Protein AF-A0A1H6JAT7-F1 (afdb_monomer)

Mean predicted aligned error: 6.15 Å

Radius of gyration: 20.01 Å; Cα contacts (8 Å, |Δi|>4): 152; chains: 1; bounding box: 43×29×74 Å

Sequence (170 aa):
MVRIDGAPSVWHELPEALAVEIGVAVASFGHLEDMLKRAIFALDRRRLPASIHDSDFRSWLRRMDHVAADSLGTLIERLDRTLAREGRADPELIAQLDEVKSWRNLLCHANWQPQGTAWQPVFANTKGEVFDAALDAPDIRAIREMSLDSARRVGRIIEALDDGGNGWME

Foldseek 3Di:
DPDPVDDDDDADDDDPLQVVLLVLLLVLLVLLLVLLLVLLVLLVVVPADPDHDPVVVVVVVVVSVVSVVDDLVRSLVSSQVSCVVVVNHDVPLSVLSVVLVVVSQQSVDFRWDDDPQFIATFDQDPVRDTDDDTDDSVRSNVSSVSSNVSSVVSNVSNVVSVVVVPPPDD

pLDDT: mean 88.87, std 1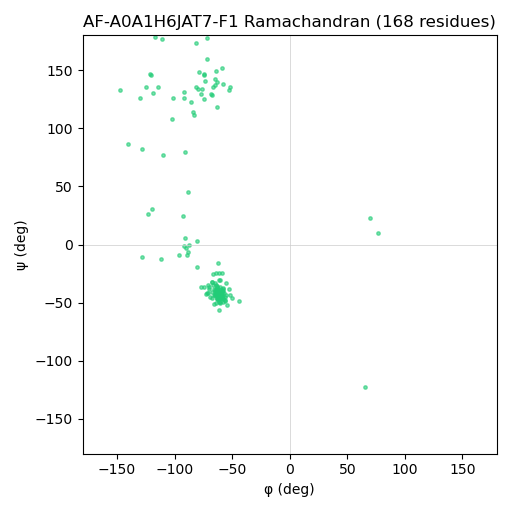2.97, range [34.56, 98.75]

Solvent-accessible surface area (backbone atoms only — not comparable to full-atom values): 9787 Å² total; per-residue (Å²): 118,86,72,86,88,58,80,85,83,79,88,62,86,68,58,66,70,43,48,52,31,49,53,53,29,56,51,32,49,56,51,27,43,52,34,47,43,50,33,47,49,52,60,58,55,73,68,56,57,97,82,63,51,71,71,58,50,54,52,49,51,55,53,49,58,49,50,74,70,49,51,66,66,57,45,52,57,48,43,51,57,52,30,46,75,70,75,55,64,53,69,68,61,52,52,52,49,54,50,44,49,52,50,50,55,42,74,76,63,37,50,60,41,87,49,88,94,30,31,30,45,49,40,62,50,99,84,51,52,65,63,89,61,66,45,45,44,70,56,38,46,51,54,27,50,52,30,47,50,50,27,50,59,40,44,51,57,45,54,56,52,54,71,75,59,74,80,80,75,134

Structure (mmCIF, N/CA/C/O backbone):
data_AF-A0A1H6JAT7-F1
#
_entry.id   AF-A0A1H6JAT7-F1
#
loop_
_atom_site.group_PDB
_atom_site.id
_atom_site.type_symbol
_atom_site.label_atom_id
_atom_site.label_alt_id
_atom_site.label_comp_id
_atom_site.label_asym_id
_atom_site.label_entity_id
_atom_site.label_seq_id
_atom_site.pdbx_PDB_ins_code
_atom_site.Cartn_x
_atom_site.Cartn_y
_atom_site.Cartn_z
_atom_site.occupancy
_atom_site.B_iso_or_equiv
_atom_site.auth_seq_id
_atom_site.auth_comp_id
_atom_site.auth_asym_id
_atom_site.auth_atom_id
_atom_site.pdbx_PDB_model_num
ATOM 1 N N . MET A 1 1 ? 4.223 9.986 21.603 1.00 47.94 1 MET A N 1
ATOM 2 C CA . MET A 1 1 ? 5.104 8.812 21.793 1.00 47.94 1 MET A CA 1
ATOM 3 C C . MET A 1 1 ? 4.254 7.672 22.324 1.00 47.94 1 MET A C 1
ATOM 5 O O . MET A 1 1 ? 3.623 7.859 23.359 1.00 47.94 1 MET A O 1
ATOM 9 N N . VAL A 1 2 ? 4.180 6.543 21.611 1.00 56.84 2 VAL A N 1
ATOM 10 C CA . VAL A 1 2 ? 3.480 5.349 22.116 1.00 56.84 2 VAL A CA 1
ATOM 11 C C . VAL A 1 2 ? 4.202 4.878 23.375 1.00 56.84 2 VAL A C 1
ATOM 13 O O . VAL A 1 2 ? 5.398 4.594 23.346 1.00 56.84 2 VAL A O 1
ATOM 16 N N . ARG A 1 3 ? 3.487 4.882 24.499 1.00 61.53 3 ARG A N 1
ATOM 17 C CA . ARG A 1 3 ? 4.012 4.479 25.802 1.00 61.53 3 ARG A CA 1
ATOM 18 C C . ARG A 1 3 ? 3.931 2.963 25.931 1.00 61.53 3 ARG A C 1
ATOM 20 O O . ARG A 1 3 ? 2.839 2.411 25.988 1.00 61.53 3 ARG A O 1
ATOM 27 N N . ILE A 1 4 ? 5.090 2.309 25.938 1.00 70.94 4 ILE A N 1
ATOM 28 C CA . ILE A 1 4 ? 5.224 0.852 26.123 1.00 70.94 4 ILE A CA 1
ATOM 29 C C . ILE A 1 4 ? 5.377 0.454 27.600 1.00 70.94 4 ILE A C 1
ATOM 31 O O . ILE A 1 4 ? 5.446 -0.727 27.914 1.00 70.94 4 ILE A O 1
ATOM 35 N N . ASP A 1 5 ? 5.436 1.437 28.500 1.00 76.38 5 ASP A N 1
ATOM 36 C CA . ASP A 1 5 ? 5.520 1.291 29.958 1.00 76.38 5 ASP A CA 1
ATOM 37 C C . ASP A 1 5 ? 4.137 1.259 30.643 1.00 76.38 5 ASP A C 1
ATOM 39 O O . ASP A 1 5 ? 4.046 1.252 31.870 1.00 76.38 5 ASP A O 1
ATOM 43 N N . GLY A 1 6 ? 3.054 1.255 29.857 1.00 74.81 6 GLY A N 1
ATOM 44 C CA . GLY A 1 6 ? 1.676 1.174 30.340 1.00 74.81 6 GLY A CA 1
ATOM 45 C C . GLY A 1 6 ? 1.212 -0.249 30.672 1.00 74.81 6 GLY A C 1
ATOM 46 O O . GLY A 1 6 ? 1.890 -1.238 30.397 1.00 74.81 6 GLY A O 1
ATOM 47 N N . ALA A 1 7 ? 0.012 -0.353 31.251 1.00 80.19 7 ALA A N 1
ATOM 48 C CA . ALA A 1 7 ? -0.663 -1.639 31.418 1.00 80.19 7 ALA A CA 1
ATOM 49 C C . ALA A 1 7 ? -0.893 -2.322 30.051 1.00 80.19 7 ALA A C 1
ATOM 51 O O . ALA A 1 7 ? -1.053 -1.619 29.047 1.00 80.19 7 ALA A O 1
ATOM 52 N N . PRO A 1 8 ? -0.947 -3.669 29.996 1.00 83.50 8 PRO A N 1
ATOM 53 C CA . PRO A 1 8 ? -1.265 -4.386 28.766 1.00 83.50 8 PRO A CA 1
ATOM 54 C C . PRO A 1 8 ? -2.556 -3.866 28.127 1.00 83.50 8 PRO A C 1
ATOM 56 O O . PRO A 1 8 ? -3.555 -3.653 28.817 1.00 83.50 8 PRO A O 1
ATOM 59 N N . SER A 1 9 ? -2.539 -3.672 26.808 1.00 83.31 9 SER A N 1
ATOM 60 C CA . SER A 1 9 ? -3.725 -3.247 26.068 1.00 83.31 9 SER A CA 1
ATOM 61 C C . SER A 1 9 ? -4.813 -4.317 26.122 1.00 83.31 9 SER A C 1
ATOM 63 O O . SER A 1 9 ? -4.535 -5.501 25.917 1.00 83.31 9 SER A O 1
ATOM 65 N N . VAL A 1 10 ? -6.056 -3.889 26.328 1.00 87.50 10 VAL A N 1
ATOM 66 C CA . VAL A 1 10 ? -7.232 -4.753 26.197 1.00 87.50 10 VAL A CA 1
ATOM 67 C C . VAL A 1 10 ? -7.577 -4.883 24.715 1.00 87.50 10 VAL A C 1
ATOM 69 O O . VAL A 1 10 ? -7.573 -3.895 23.977 1.00 87.50 10 VAL A O 1
ATOM 72 N N . TRP A 1 11 ? -7.841 -6.114 24.275 1.00 91.00 11 TRP A N 1
ATOM 73 C CA . TRP A 1 11 ? -8.372 -6.363 22.940 1.00 91.00 11 TRP A CA 1
ATOM 74 C C . TRP A 1 11 ? -9.861 -6.023 22.908 1.00 91.00 11 TRP A C 1
ATOM 76 O O . TRP A 1 11 ? -10.616 -6.433 23.793 1.00 91.00 11 TRP A O 1
ATOM 86 N N . HIS A 1 12 ? -10.272 -5.296 21.875 1.00 91.94 12 HIS A N 1
ATOM 87 C CA . HIS A 1 12 ? -11.657 -4.922 21.642 1.00 91.94 12 HIS A CA 1
ATOM 88 C C . HIS A 1 12 ? -12.121 -5.505 20.312 1.00 91.94 12 HIS A C 1
ATOM 90 O O . HIS A 1 12 ? -11.453 -5.348 19.289 1.00 91.94 12 HIS A O 1
ATOM 96 N N . GLU A 1 13 ? -13.276 -6.165 20.331 1.00 93.81 13 GLU A N 1
ATOM 97 C CA . GLU A 1 13 ? -13.919 -6.634 19.111 1.00 93.81 13 GLU A CA 1
ATOM 98 C C . GLU A 1 13 ? -14.394 -5.437 18.283 1.00 93.81 13 GLU A C 1
ATOM 100 O O . GLU A 1 13 ? -15.066 -4.538 18.796 1.00 93.81 13 GLU A O 1
ATOM 105 N N . LEU A 1 14 ? -14.027 -5.421 17.001 1.00 94.56 14 LEU A N 1
ATOM 106 C CA . LEU A 1 14 ? -14.470 -4.390 16.071 1.00 94.56 14 LEU A CA 1
ATOM 107 C C . LEU A 1 14 ? -15.943 -4.606 15.693 1.00 94.56 14 LEU A C 1
ATOM 109 O O . LEU A 1 14 ? -16.361 -5.750 15.514 1.00 94.56 14 LEU A O 1
ATOM 113 N N . PRO A 1 15 ? -16.725 -3.535 15.463 1.00 94.88 15 PRO A N 1
ATOM 114 C CA . PRO A 1 15 ? -18.040 -3.653 14.858 1.00 94.88 15 PRO A CA 1
ATOM 115 C C . PRO A 1 15 ? -17.913 -4.320 13.490 1.00 94.88 15 PRO A C 1
ATOM 117 O O . PRO A 1 15 ? -17.024 -3.966 12.713 1.00 94.88 15 PRO A O 1
ATOM 120 N N . GLU A 1 16 ? -18.829 -5.234 13.174 1.00 95.69 16 GLU A N 1
ATOM 121 C CA . GLU A 1 16 ? -18.785 -6.036 11.945 1.00 95.69 16 GLU A CA 1
ATOM 122 C C . GLU A 1 16 ? -18.587 -5.177 10.688 1.00 95.69 16 GLU A C 1
ATOM 124 O O . GLU A 1 16 ? -17.710 -5.455 9.874 1.00 95.69 16 GLU A O 1
ATOM 129 N N . ALA A 1 17 ? -19.331 -4.073 10.571 1.00 94.38 17 ALA A N 1
ATOM 130 C CA . ALA A 1 17 ? -19.219 -3.158 9.437 1.00 94.38 17 ALA A CA 1
ATOM 131 C C . ALA A 1 17 ? -17.804 -2.571 9.271 1.00 94.38 17 ALA A C 1
ATOM 133 O O . ALA A 1 17 ? -17.310 -2.462 8.150 1.00 94.38 17 ALA A O 1
ATOM 134 N N . LEU A 1 18 ? -17.137 -2.218 10.375 1.00 95.62 18 LEU A N 1
ATOM 135 C CA . LEU A 1 18 ? -15.772 -1.694 10.345 1.00 95.62 18 LEU A CA 1
ATOM 136 C C . LEU A 1 18 ? -14.761 -2.805 10.030 1.00 95.62 18 LEU A C 1
ATOM 138 O O . LEU A 1 18 ? -13.866 -2.605 9.210 1.00 95.62 18 LEU A O 1
ATOM 142 N N . ALA A 1 19 ? -14.927 -3.988 10.628 1.00 96.75 19 ALA A N 1
ATOM 143 C CA . ALA A 1 19 ? -14.066 -5.142 10.372 1.00 96.75 19 ALA A CA 1
ATOM 144 C C . ALA A 1 19 ? -14.097 -5.570 8.894 1.00 96.75 19 ALA A C 1
ATOM 146 O O . ALA A 1 19 ? -13.047 -5.835 8.305 1.00 96.75 19 ALA A O 1
ATOM 147 N N . VAL A 1 20 ? -15.285 -5.584 8.277 1.00 98.00 20 VAL A N 1
ATOM 148 C CA . VAL A 1 20 ? -15.460 -5.880 6.848 1.00 98.00 20 VAL A CA 1
ATOM 149 C C . VAL A 1 20 ? -14.727 -4.856 5.986 1.00 98.00 20 VAL A C 1
ATOM 151 O O . VAL A 1 20 ? -13.959 -5.250 5.109 1.00 98.00 20 VAL A O 1
ATOM 154 N N . GLU A 1 21 ? -14.911 -3.557 6.232 1.00 98.06 21 GLU A N 1
ATOM 155 C CA . GLU A 1 21 ? -14.246 -2.529 5.423 1.00 98.06 21 GLU A CA 1
ATOM 156 C C . GLU A 1 21 ? -12.718 -2.590 5.560 1.00 98.06 21 GLU A C 1
ATOM 158 O O . GLU A 1 21 ? -12.020 -2.506 4.549 1.00 98.06 21 GLU A O 1
ATOM 163 N N . ILE A 1 22 ? -12.184 -2.841 6.764 1.00 98.06 22 ILE A N 1
ATOM 164 C CA . ILE A 1 22 ? -10.739 -3.048 6.966 1.00 98.06 22 ILE A CA 1
ATOM 165 C C . ILE A 1 22 ? -10.254 -4.267 6.178 1.00 98.06 22 ILE A C 1
ATOM 167 O O . ILE A 1 22 ? -9.253 -4.174 5.469 1.00 98.06 22 ILE A O 1
ATOM 171 N N . GLY A 1 23 ? -10.964 -5.396 6.249 1.00 98.25 23 GLY A N 1
ATOM 172 C CA . GLY A 1 23 ? -10.599 -6.607 5.512 1.00 98.25 23 GLY A CA 1
ATOM 173 C C . GLY A 1 23 ? -10.551 -6.386 3.998 1.00 98.25 23 GLY A C 1
ATOM 174 O O . GLY A 1 23 ? -9.595 -6.796 3.336 1.00 98.25 23 GLY A O 1
ATOM 175 N N . VAL A 1 24 ? -11.543 -5.684 3.445 1.00 98.31 24 VAL A N 1
ATOM 176 C CA . VAL A 1 24 ? -11.588 -5.373 2.009 1.00 98.31 24 VAL A CA 1
ATOM 177 C C . VAL A 1 24 ? -10.506 -4.355 1.619 1.00 98.31 24 VAL A C 1
ATOM 179 O O . VAL A 1 24 ? -9.883 -4.515 0.568 1.00 98.31 24 VAL A O 1
ATOM 182 N N . ALA A 1 25 ? -10.225 -3.346 2.451 1.00 98.62 25 ALA A N 1
ATOM 183 C CA . ALA A 1 25 ? -9.122 -2.408 2.222 1.00 98.62 25 ALA A CA 1
ATOM 184 C C . ALA A 1 25 ? -7.753 -3.114 2.234 1.00 98.62 25 ALA A C 1
ATOM 186 O O . ALA A 1 25 ? -6.910 -2.876 1.370 1.00 98.62 25 ALA A O 1
ATOM 187 N N . VAL A 1 26 ? -7.537 -4.055 3.159 1.00 98.38 26 VAL A N 1
ATOM 188 C CA . VAL A 1 26 ? -6.306 -4.860 3.192 1.00 98.38 26 VAL A CA 1
ATOM 189 C C . VAL A 1 26 ? -6.154 -5.690 1.914 1.00 98.38 26 VAL A C 1
ATOM 191 O O . VAL A 1 26 ? -5.066 -5.736 1.335 1.00 98.38 26 VAL A O 1
ATOM 194 N N . ALA A 1 27 ? -7.242 -6.286 1.420 1.00 98.44 27 ALA A N 1
ATOM 195 C CA . ALA A 1 27 ? -7.226 -7.015 0.154 1.00 98.44 27 ALA A CA 1
ATOM 196 C C . ALA A 1 27 ? -6.891 -6.109 -1.050 1.00 98.44 27 ALA A C 1
ATOM 198 O O . ALA A 1 27 ? -6.170 -6.542 -1.955 1.00 98.44 27 ALA A O 1
ATOM 199 N N . SER A 1 28 ? -7.345 -4.847 -1.066 1.00 98.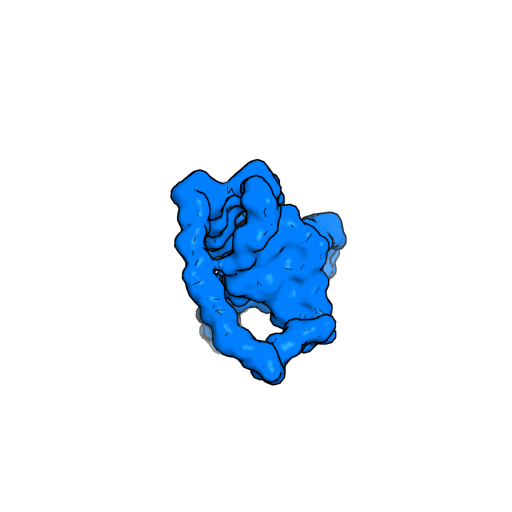56 28 SER A N 1
ATOM 200 C CA . SER A 1 28 ? -7.023 -3.921 -2.163 1.00 98.56 28 SER A CA 1
ATOM 201 C C . SER A 1 28 ? -5.543 -3.538 -2.207 1.00 98.56 28 SER A C 1
ATOM 203 O O . SER A 1 28 ? -4.998 -3.387 -3.301 1.00 98.56 28 SER A O 1
ATOM 205 N N . PHE A 1 29 ? -4.856 -3.460 -1.060 1.00 98.44 29 PHE A N 1
ATOM 206 C CA . PHE A 1 29 ? -3.405 -3.237 -1.044 1.00 98.44 29 PHE A CA 1
ATOM 207 C C . PHE A 1 29 ? -2.641 -4.385 -1.715 1.00 98.44 29 PHE A C 1
ATOM 209 O O . PHE A 1 29 ? -1.711 -4.132 -2.478 1.00 98.44 29 PHE A O 1
ATOM 216 N N . GLY A 1 30 ? -3.064 -5.637 -1.500 1.00 96.88 30 GLY A N 1
ATOM 217 C CA . GLY A 1 30 ? -2.473 -6.798 -2.174 1.00 96.88 30 GLY A CA 1
ATOM 218 C C . GLY A 1 30 ? -2.663 -6.761 -3.695 1.00 96.88 30 GLY A C 1
ATOM 219 O O . GLY A 1 30 ? -1.740 -7.069 -4.448 1.00 96.88 30 GLY A O 1
ATOM 220 N N . HIS A 1 31 ? -3.832 -6.312 -4.165 1.00 98.06 31 HIS A N 1
ATOM 221 C CA . HIS A 1 31 ? -4.066 -6.093 -5.595 1.00 98.06 31 HIS A CA 1
ATOM 222 C C . HIS A 1 31 ? -3.168 -4.985 -6.169 1.00 98.06 31 HIS A C 1
ATOM 224 O O . HIS A 1 31 ? -2.596 -5.151 -7.247 1.00 98.06 31 HIS A O 1
ATOM 230 N N . LEU A 1 32 ? -2.998 -3.875 -5.444 1.00 98.50 32 LEU A N 1
ATOM 231 C CA . LEU A 1 32 ? -2.082 -2.806 -5.841 1.00 98.50 32 LEU A CA 1
ATOM 232 C C . LEU A 1 32 ? -0.631 -3.305 -5.943 1.00 98.50 32 LEU A C 1
ATOM 234 O O . LEU A 1 32 ? 0.049 -2.985 -6.917 1.00 98.50 32 LEU A O 1
ATOM 238 N N . GLU A 1 33 ? -0.157 -4.106 -4.985 1.00 98.12 33 GLU A N 1
ATOM 239 C CA . GLU A 1 33 ? 1.180 -4.710 -5.056 1.00 98.12 33 GLU A CA 1
ATOM 240 C C . GLU A 1 33 ? 1.350 -5.593 -6.303 1.00 98.12 33 GLU A C 1
ATOM 242 O O . GLU A 1 33 ? 2.384 -5.509 -6.969 1.00 98.12 33 GLU A O 1
ATOM 247 N N . ASP A 1 34 ? 0.349 -6.405 -6.661 1.00 96.88 34 ASP A N 1
ATOM 248 C CA . ASP A 1 34 ? 0.372 -7.200 -7.899 1.00 96.88 34 ASP A CA 1
ATOM 249 C C . ASP A 1 34 ? 0.455 -6.306 -9.150 1.00 96.88 34 ASP A C 1
ATOM 251 O O . ASP A 1 34 ? 1.291 -6.546 -10.026 1.00 96.88 34 ASP A O 1
ATOM 255 N N . MET A 1 35 ? -0.329 -5.224 -9.212 1.00 97.94 35 MET A N 1
ATOM 256 C CA . MET A 1 35 ? -0.269 -4.270 -10.329 1.00 97.94 35 MET A CA 1
ATOM 257 C C . MET A 1 35 ? 1.099 -3.591 -10.441 1.00 97.94 35 MET A C 1
ATOM 259 O O . MET A 1 35 ? 1.646 -3.491 -11.540 1.00 97.94 35 MET A O 1
ATOM 263 N N . LEU A 1 36 ? 1.696 -3.181 -9.318 1.00 98.00 36 LEU A N 1
ATOM 264 C CA . LEU A 1 36 ? 3.037 -2.592 -9.296 1.00 98.00 36 LEU A CA 1
ATOM 265 C C . LEU A 1 36 ? 4.093 -3.569 -9.819 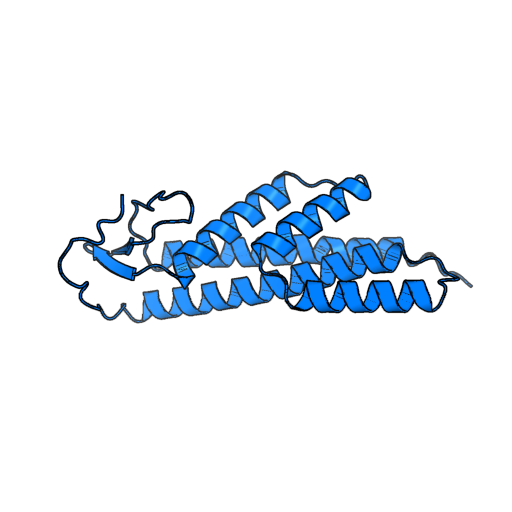1.00 98.00 36 LEU A C 1
ATOM 267 O O . LEU A 1 36 ? 4.904 -3.197 -10.670 1.00 98.00 36 LEU A O 1
ATOM 271 N N . LYS A 1 37 ? 4.060 -4.830 -9.369 1.00 95.88 37 LYS A N 1
ATOM 272 C CA . LYS A 1 37 ? 4.974 -5.885 -9.841 1.00 95.88 37 LYS A CA 1
ATOM 273 C C . LYS A 1 37 ? 4.870 -6.069 -11.353 1.00 95.88 37 LYS A C 1
ATOM 275 O O . LYS A 1 37 ? 5.893 -6.108 -12.037 1.00 95.88 37 LYS A O 1
ATOM 280 N N . ARG A 1 38 ? 3.646 -6.130 -11.886 1.00 94.81 38 ARG A N 1
ATOM 281 C CA . ARG A 1 38 ? 3.391 -6.270 -13.328 1.00 94.81 38 ARG A CA 1
ATOM 282 C C . ARG A 1 38 ? 3.867 -5.063 -14.127 1.00 94.81 38 ARG A C 1
ATOM 284 O O . ARG A 1 38 ? 4.508 -5.251 -15.157 1.00 94.81 38 ARG A O 1
ATOM 291 N N . ALA A 1 39 ? 3.609 -3.847 -13.649 1.00 95.06 39 ALA A N 1
ATOM 292 C CA . ALA A 1 39 ? 4.071 -2.628 -14.308 1.00 95.06 39 ALA A CA 1
ATOM 293 C C . ALA A 1 39 ? 5.601 -2.562 -14.361 1.00 95.06 39 ALA A C 1
ATOM 295 O O . ALA A 1 39 ? 6.173 -2.348 -15.428 1.00 95.06 39 ALA A O 1
ATOM 296 N N . ILE A 1 40 ? 6.272 -2.835 -13.239 1.00 93.94 40 ILE A N 1
ATOM 297 C CA . ILE A 1 40 ? 7.737 -2.900 -13.167 1.00 93.94 40 ILE A CA 1
ATOM 298 C C . ILE A 1 40 ? 8.278 -3.955 -14.133 1.00 93.94 40 ILE A C 1
ATOM 300 O O . ILE A 1 40 ? 9.220 -3.675 -14.872 1.00 93.94 40 ILE A O 1
ATOM 304 N N . PHE A 1 41 ? 7.676 -5.146 -14.157 1.00 91.12 41 PHE A N 1
ATOM 305 C CA . PHE A 1 41 ? 8.062 -6.211 -15.078 1.00 91.12 41 PHE A CA 1
ATOM 306 C C . PHE A 1 41 ? 7.914 -5.784 -16.545 1.00 91.12 41 PHE A C 1
ATOM 308 O O . PHE A 1 41 ? 8.832 -6.006 -17.333 1.00 91.12 41 PHE A O 1
ATOM 315 N N . ALA A 1 42 ? 6.792 -5.162 -16.919 1.00 91.00 42 ALA A N 1
ATOM 316 C CA . ALA A 1 42 ? 6.530 -4.714 -18.287 1.00 91.00 42 ALA A CA 1
ATOM 317 C C . ALA A 1 42 ? 7.538 -3.646 -18.748 1.00 91.00 42 ALA A C 1
ATOM 319 O O . ALA A 1 42 ? 8.123 -3.774 -19.828 1.00 91.00 42 ALA A O 1
ATOM 320 N N . LEU A 1 43 ? 7.800 -2.646 -17.898 1.00 90.75 43 LEU A N 1
ATOM 321 C CA . LEU A 1 43 ? 8.797 -1.598 -18.139 1.00 90.75 43 LEU A CA 1
ATOM 322 C C . LEU A 1 43 ? 10.207 -2.196 -18.299 1.00 90.75 43 LEU A C 1
ATOM 324 O O . LEU A 1 43 ? 10.898 -1.934 -19.284 1.00 90.75 43 LEU A O 1
ATOM 328 N N . ASP A 1 44 ? 10.627 -3.071 -17.377 1.00 88.50 44 ASP A N 1
ATOM 329 C CA . ASP A 1 44 ? 11.952 -3.700 -17.444 1.00 88.50 44 ASP A CA 1
ATOM 330 C C . ASP A 1 44 ? 12.088 -4.632 -18.661 1.00 88.50 44 ASP A C 1
ATOM 332 O O . ASP A 1 44 ? 13.148 -4.657 -19.292 1.00 88.50 44 ASP A O 1
ATOM 336 N N . ARG A 1 45 ? 11.033 -5.377 -19.024 1.00 86.44 45 ARG A N 1
ATOM 337 C CA . ARG A 1 45 ? 11.027 -6.282 -20.185 1.00 86.44 45 ARG A CA 1
ATOM 338 C C . ARG A 1 45 ? 11.218 -5.526 -21.497 1.00 86.44 45 ARG A C 1
ATOM 340 O O . ARG A 1 45 ? 11.987 -5.985 -22.338 1.00 86.44 45 ARG A O 1
ATOM 347 N N . ARG A 1 46 ? 10.558 -4.377 -21.679 1.00 84.19 46 ARG A N 1
ATOM 348 C CA . ARG A 1 46 ? 10.666 -3.555 -22.901 1.00 84.19 46 ARG A CA 1
ATOM 349 C C . ARG A 1 46 ? 12.102 -3.104 -23.187 1.00 84.19 46 ARG A C 1
ATOM 351 O O . ARG A 1 46 ? 12.450 -2.826 -24.330 1.00 84.19 46 ARG A O 1
ATOM 358 N N . ARG A 1 47 ? 12.942 -3.040 -22.154 1.00 80.62 47 ARG A N 1
ATOM 359 C CA . ARG A 1 47 ? 14.344 -2.621 -22.254 1.00 80.62 47 ARG A CA 1
ATOM 360 C C . ARG A 1 47 ? 15.312 -3.757 -22.565 1.00 80.62 47 ARG A C 1
ATOM 362 O O . ARG A 1 47 ? 16.501 -3.490 -22.742 1.00 80.62 47 ARG A O 1
ATOM 369 N N . LEU A 1 48 ? 14.851 -5.005 -22.593 1.00 83.31 48 LEU A N 1
ATOM 370 C CA . LEU A 1 48 ? 15.715 -6.114 -22.972 1.00 83.31 48 LEU A CA 1
ATOM 371 C C . LEU A 1 48 ? 16.063 -5.981 -24.464 1.00 83.31 48 LEU A C 1
ATOM 373 O O . LEU A 1 48 ? 15.162 -5.791 -25.283 1.00 83.31 48 LEU A O 1
ATOM 377 N N . PRO A 1 49 ? 17.351 -6.055 -24.839 1.00 80.94 49 PRO A N 1
ATOM 378 C CA . PRO A 1 49 ? 17.736 -6.033 -26.242 1.00 80.94 49 PRO A CA 1
ATOM 379 C C . PRO A 1 49 ? 17.181 -7.270 -26.955 1.00 80.94 49 PRO A C 1
ATOM 381 O O . PRO A 1 49 ? 17.080 -8.342 -26.358 1.00 80.94 49 PRO A O 1
ATOM 384 N N . ALA A 1 50 ? 16.882 -7.137 -28.251 1.00 75.94 50 ALA A N 1
ATOM 385 C CA . ALA A 1 50 ? 16.388 -8.246 -29.071 1.00 75.94 50 ALA A CA 1
ATOM 386 C C . ALA A 1 50 ? 17.337 -9.462 -29.048 1.00 75.94 50 ALA A C 1
ATOM 388 O O . ALA A 1 50 ? 16.888 -10.604 -29.064 1.00 75.94 50 ALA A O 1
ATOM 389 N N . SER A 1 51 ? 18.647 -9.215 -28.947 1.00 81.81 51 SER A N 1
ATOM 390 C CA . SER A 1 51 ? 19.682 -10.229 -28.743 1.00 81.81 51 SER A CA 1
ATOM 391 C C . SER A 1 51 ? 20.280 -10.110 -27.338 1.00 81.81 51 SER A C 1
ATOM 393 O O . SER A 1 51 ? 21.367 -9.555 -27.151 1.00 81.81 51 SER A O 1
ATOM 395 N N . ILE A 1 52 ? 19.554 -10.588 -26.331 1.00 85.75 52 ILE A N 1
ATOM 396 C CA . ILE A 1 52 ? 20.067 -10.672 -24.962 1.00 85.75 52 ILE A CA 1
ATOM 397 C C . ILE A 1 52 ? 20.940 -11.920 -24.787 1.00 85.75 52 ILE A C 1
ATOM 399 O O . ILE A 1 52 ? 20.575 -13.007 -25.227 1.00 85.75 52 ILE A O 1
ATOM 403 N N . HIS A 1 53 ? 22.096 -11.773 -24.138 1.00 87.19 53 HIS A N 1
ATOM 404 C CA . HIS A 1 53 ? 22.946 -12.910 -23.793 1.00 87.19 53 HIS A CA 1
ATOM 405 C C . HIS A 1 53 ? 22.342 -13.707 -22.622 1.00 87.19 53 HIS A C 1
ATOM 407 O O . HIS A 1 53 ? 21.765 -13.129 -21.697 1.00 87.19 53 HIS A O 1
ATOM 413 N N . ASP A 1 54 ? 22.530 -15.028 -22.606 1.00 83.38 54 ASP A N 1
ATOM 414 C CA . ASP A 1 54 ? 21.972 -15.932 -21.587 1.00 83.38 54 ASP A CA 1
ATOM 415 C C . ASP A 1 54 ? 22.286 -15.509 -20.143 1.00 83.38 54 ASP A C 1
ATOM 417 O O . ASP A 1 54 ? 21.443 -15.624 -19.248 1.00 83.38 54 ASP A O 1
ATOM 421 N N . SER A 1 55 ? 23.498 -15.004 -19.891 1.00 84.31 55 SER A N 1
ATOM 422 C CA . SER A 1 55 ? 23.901 -14.518 -18.563 1.00 84.31 55 SER A CA 1
ATOM 423 C C . SER A 1 55 ? 23.058 -13.332 -18.097 1.00 84.31 55 SER A C 1
ATOM 425 O O . SER A 1 55 ? 22.670 -13.269 -16.926 1.00 84.31 55 SER A O 1
ATOM 427 N N . ASP A 1 56 ? 22.751 -12.420 -19.015 1.00 82.44 56 ASP A N 1
ATOM 428 C CA . ASP A 1 56 ? 22.021 -11.186 -18.742 1.00 82.44 56 ASP A CA 1
ATOM 429 C C . ASP A 1 56 ? 20.532 -11.478 -18.587 1.00 82.44 56 ASP A C 1
ATOM 431 O O . ASP A 1 56 ? 19.888 -10.941 -17.684 1.00 82.44 56 ASP A O 1
ATOM 435 N N . PHE A 1 57 ? 20.011 -12.420 -19.377 1.00 84.31 57 PHE A N 1
ATOM 436 C CA . PHE A 1 57 ? 18.653 -12.929 -19.225 1.00 84.31 57 PHE A CA 1
ATOM 437 C C . PHE A 1 57 ? 18.451 -13.624 -17.871 1.00 84.31 57 PHE A C 1
ATOM 439 O O . PHE A 1 57 ? 17.517 -13.298 -17.140 1.00 84.31 57 PHE A O 1
ATOM 446 N N . ARG A 1 58 ? 19.370 -14.510 -17.456 1.00 85.62 58 ARG A N 1
ATOM 447 C CA . ARG A 1 58 ? 19.324 -15.144 -16.121 1.00 85.62 58 ARG A CA 1
ATOM 448 C C . ARG A 1 58 ? 19.445 -14.126 -14.988 1.00 85.62 58 ARG A C 1
ATOM 450 O O . ARG A 1 58 ? 18.808 -14.282 -13.949 1.00 85.62 58 ARG A O 1
ATOM 457 N N . SER A 1 59 ? 20.276 -13.099 -15.163 1.00 85.81 59 SER A N 1
ATOM 458 C CA . SER A 1 59 ? 20.395 -12.002 -14.198 1.00 85.81 59 SER A CA 1
ATOM 459 C C . SER A 1 59 ? 19.093 -11.205 -14.090 1.00 85.81 59 SER A C 1
ATOM 461 O O . SER A 1 59 ? 18.654 -10.874 -12.990 1.00 85.81 59 SER A O 1
ATOM 463 N N . TRP A 1 60 ? 18.435 -10.939 -15.220 1.00 87.75 60 TRP A N 1
ATOM 464 C CA . TRP A 1 60 ? 17.124 -10.300 -15.250 1.00 87.75 60 TRP A CA 1
ATOM 465 C C . TRP A 1 60 ? 16.042 -11.153 -14.573 1.00 87.75 60 TRP A C 1
ATOM 467 O O . TRP A 1 60 ? 15.352 -10.626 -13.705 1.00 87.75 60 TRP A O 1
ATOM 477 N N . LEU A 1 61 ? 15.963 -12.459 -14.853 1.00 84.81 61 LEU A N 1
ATOM 478 C CA . LEU A 1 61 ? 15.020 -13.365 -14.179 1.00 84.81 61 LEU A CA 1
ATOM 479 C C . LEU A 1 61 ? 15.184 -13.334 -12.656 1.00 84.81 61 LEU A C 1
ATOM 481 O O . LEU A 1 61 ? 14.215 -13.090 -11.943 1.00 84.81 61 LEU A O 1
ATOM 485 N N . ARG A 1 62 ? 16.422 -13.447 -12.152 1.00 86.69 62 ARG A N 1
ATOM 486 C CA . ARG A 1 62 ? 16.681 -13.334 -10.706 1.00 86.69 62 ARG A CA 1
ATOM 487 C C . ARG A 1 62 ? 16.214 -11.997 -10.138 1.00 86.69 62 ARG A C 1
ATOM 489 O O . ARG A 1 62 ? 15.706 -11.957 -9.024 1.00 86.69 62 ARG A O 1
ATOM 496 N N . ARG A 1 63 ? 16.383 -10.888 -10.867 1.00 85.12 63 ARG A N 1
ATOM 497 C CA . ARG A 1 63 ? 15.864 -9.583 -10.423 1.00 85.12 63 ARG A CA 1
ATOM 498 C C . ARG A 1 63 ? 14.336 -9.576 -10.345 1.00 85.12 63 ARG A C 1
ATOM 500 O O . ARG A 1 63 ? 13.814 -8.923 -9.446 1.00 85.12 63 ARG A O 1
ATOM 507 N N . MET A 1 64 ? 13.642 -10.276 -11.240 1.00 87.50 64 MET A N 1
ATOM 508 C CA . MET A 1 64 ? 12.178 -10.386 -11.219 1.00 87.50 64 MET A CA 1
ATOM 509 C C . MET A 1 64 ? 11.676 -11.251 -10.056 1.00 87.50 64 MET A C 1
ATOM 511 O O . MET A 1 64 ? 10.684 -10.883 -9.433 1.00 87.50 64 MET A O 1
ATOM 515 N N . ASP A 1 65 ? 12.405 -12.302 -9.673 1.00 84.50 65 ASP A N 1
ATOM 516 C CA . ASP A 1 65 ? 12.084 -13.079 -8.463 1.00 84.50 65 ASP A CA 1
ATOM 517 C C . ASP A 1 65 ? 12.127 -12.204 -7.200 1.00 84.50 65 ASP A C 1
ATOM 519 O O . ASP A 1 65 ? 11.268 -12.311 -6.327 1.00 84.50 65 ASP A O 1
ATOM 523 N N . HIS A 1 66 ? 13.089 -11.276 -7.122 1.00 85.75 66 HIS A N 1
ATOM 524 C CA . HIS A 1 66 ? 13.151 -10.319 -6.013 1.00 85.75 66 HIS A CA 1
ATOM 525 C C . HIS A 1 66 ? 11.974 -9.336 -6.048 1.00 85.75 66 HIS A C 1
ATOM 527 O O . HIS A 1 66 ? 11.370 -9.085 -5.013 1.00 85.75 66 HIS A O 1
ATOM 533 N N . VAL A 1 67 ? 11.586 -8.837 -7.230 1.00 84.44 67 VAL A N 1
ATOM 534 C CA . VAL A 1 67 ? 10.395 -7.972 -7.378 1.00 84.44 67 VAL A CA 1
ATOM 535 C C . VAL A 1 67 ? 9.132 -8.675 -6.878 1.00 84.44 67 VAL A C 1
ATOM 537 O O . VAL A 1 67 ? 8.289 -8.046 -6.244 1.00 84.44 67 VAL A O 1
ATOM 540 N N . ALA A 1 68 ? 8.998 -9.982 -7.109 1.00 81.00 68 ALA A N 1
ATOM 541 C CA . ALA A 1 68 ? 7.845 -10.740 -6.632 1.00 81.00 68 ALA A CA 1
ATOM 542 C C . ALA A 1 68 ? 7.723 -10.748 -5.094 1.00 81.00 68 ALA A C 1
ATOM 544 O O . ALA A 1 68 ? 6.601 -10.782 -4.578 1.00 81.00 68 ALA A O 1
ATOM 545 N N . ALA A 1 69 ? 8.852 -10.671 -4.382 1.00 85.88 69 ALA A N 1
ATOM 546 C CA . ALA A 1 69 ? 8.935 -10.657 -2.922 1.00 85.88 69 ALA A CA 1
ATOM 547 C C . ALA A 1 69 ? 9.027 -9.245 -2.304 1.00 85.88 69 ALA A C 1
ATOM 549 O O . ALA A 1 69 ? 8.944 -9.115 -1.082 1.00 85.88 69 ALA A O 1
ATOM 550 N N . ASP A 1 70 ? 9.199 -8.198 -3.118 1.00 90.56 70 ASP A N 1
ATOM 551 C CA . ASP A 1 70 ? 9.323 -6.817 -2.647 1.00 90.56 70 ASP A CA 1
ATOM 552 C C . ASP A 1 70 ? 8.024 -6.357 -1.946 1.00 90.56 70 ASP A C 1
ATOM 554 O O . ASP A 1 70 ? 6.907 -6.642 -2.388 1.00 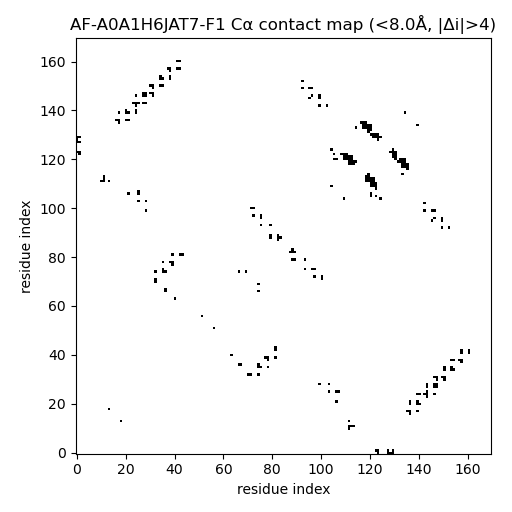90.56 70 ASP A O 1
ATOM 558 N N . SER A 1 71 ? 8.183 -5.610 -0.848 1.00 92.88 71 SER A N 1
ATOM 559 C CA . SER A 1 71 ? 7.070 -4.968 -0.134 1.00 92.88 71 SER A CA 1
ATOM 560 C C . SER A 1 71 ? 6.490 -3.791 -0.929 1.00 92.88 71 SER A C 1
ATOM 562 O O . SER A 1 71 ? 7.216 -3.190 -1.724 1.00 92.88 71 SER A O 1
ATOM 564 N N . LEU A 1 72 ? 5.244 -3.368 -0.652 1.00 95.31 72 LEU A N 1
ATOM 565 C CA . LEU A 1 72 ? 4.635 -2.182 -1.282 1.00 95.31 72 LEU A CA 1
ATOM 566 C C . LEU A 1 72 ? 5.574 -0.968 -1.360 1.00 95.31 72 LEU A C 1
ATOM 568 O O . LEU A 1 72 ? 5.721 -0.378 -2.423 1.00 95.31 72 LEU A O 1
ATOM 572 N N . GLY A 1 73 ? 6.248 -0.606 -0.262 1.00 94.69 73 GLY A N 1
ATOM 573 C CA . GLY A 1 73 ? 7.150 0.552 -0.252 1.00 94.69 73 GLY A CA 1
ATOM 574 C C . GLY A 1 73 ? 8.329 0.392 -1.212 1.00 94.69 73 GLY A C 1
ATOM 575 O O . GLY A 1 73 ? 8.629 1.294 -1.987 1.00 94.69 73 GLY A O 1
ATOM 576 N N . THR A 1 74 ? 8.942 -0.791 -1.223 1.00 95.88 74 THR A N 1
ATOM 577 C CA . THR A 1 74 ? 10.048 -1.123 -2.131 1.00 95.88 74 THR A CA 1
ATOM 578 C C . THR A 1 74 ? 9.604 -1.112 -3.596 1.00 95.88 74 THR A C 1
ATOM 580 O O . THR A 1 74 ? 10.346 -0.647 -4.463 1.00 95.88 74 THR A O 1
ATOM 583 N N . LEU A 1 75 ? 8.386 -1.585 -3.877 1.00 97.88 75 LEU A N 1
ATOM 584 C CA . LEU A 1 75 ? 7.793 -1.551 -5.214 1.00 97.88 75 LEU A CA 1
ATOM 585 C C . LEU A 1 75 ? 7.550 -0.116 -5.689 1.00 97.88 75 LEU A C 1
ATOM 587 O O . LEU A 1 75 ? 7.884 0.194 -6.829 1.00 97.88 75 LEU A O 1
A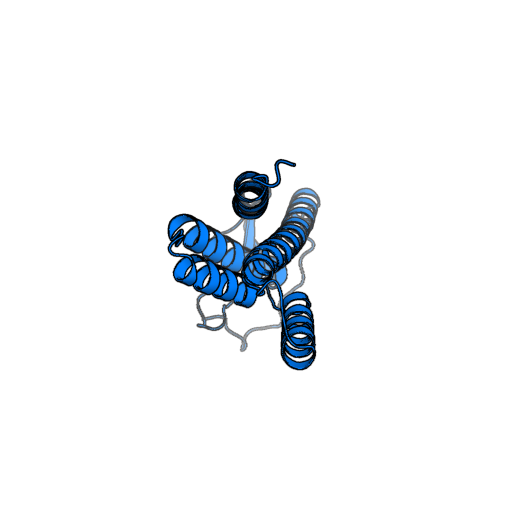TOM 591 N N . ILE A 1 76 ? 7.035 0.764 -4.825 1.00 98.06 76 ILE A N 1
ATOM 592 C CA . ILE A 1 76 ? 6.806 2.182 -5.148 1.00 98.06 76 ILE A CA 1
ATOM 593 C C . ILE A 1 76 ? 8.124 2.867 -5.516 1.00 98.06 76 ILE A C 1
ATOM 595 O O . ILE A 1 76 ? 8.237 3.448 -6.593 1.00 98.06 76 ILE A O 1
ATOM 599 N N . GLU A 1 77 ? 9.157 2.724 -4.681 1.00 97.12 77 GLU A N 1
ATOM 600 C CA . GLU A 1 77 ? 10.478 3.302 -4.958 1.00 97.12 77 GLU A CA 1
ATOM 601 C C . GLU A 1 77 ? 11.098 2.756 -6.251 1.00 97.12 77 GLU A C 1
ATOM 603 O O . GLU A 1 77 ? 11.803 3.460 -6.978 1.00 97.12 77 GLU A O 1
ATOM 608 N N . ARG A 1 78 ? 10.885 1.467 -6.539 1.00 95.81 78 ARG A N 1
ATOM 609 C CA . ARG A 1 78 ? 11.377 0.852 -7.772 1.00 95.81 78 ARG A CA 1
ATOM 610 C C . ARG A 1 78 ? 10.630 1.391 -8.988 1.00 95.81 78 ARG A C 1
ATOM 612 O O . ARG A 1 78 ? 11.294 1.711 -9.970 1.00 95.81 78 ARG A O 1
ATOM 619 N N . LEU A 1 79 ? 9.303 1.501 -8.921 1.00 96.56 79 LEU A N 1
ATOM 620 C CA . LEU A 1 79 ? 8.491 2.079 -9.988 1.00 96.56 79 LEU A CA 1
ATOM 621 C C . LEU A 1 79 ? 8.940 3.511 -10.294 1.00 96.56 79 LEU A C 1
ATOM 623 O O . LEU A 1 79 ? 9.207 3.804 -11.455 1.00 96.56 79 LEU A O 1
ATOM 627 N N . ASP A 1 80 ? 9.087 4.358 -9.271 1.00 97.62 80 ASP A N 1
ATOM 628 C CA . ASP A 1 80 ? 9.537 5.748 -9.422 1.00 97.62 80 ASP A CA 1
ATOM 629 C C . ASP A 1 80 ? 10.874 5.828 -10.172 1.00 97.62 80 ASP A C 1
ATOM 631 O O . ASP A 1 80 ? 10.987 6.454 -11.229 1.00 97.62 80 ASP A O 1
ATOM 635 N N . ARG A 1 81 ? 11.879 5.068 -9.714 1.00 95.31 81 ARG A N 1
ATOM 636 C CA . ARG A 1 81 ? 13.179 4.996 -10.398 1.00 95.31 81 ARG A CA 1
ATOM 637 C C . ARG A 1 81 ? 13.058 4.508 -11.840 1.00 95.31 81 ARG A C 1
ATOM 639 O O . ARG A 1 81 ? 13.787 4.998 -12.702 1.00 95.31 81 ARG A O 1
ATOM 646 N N . THR A 1 82 ? 12.205 3.525 -12.113 1.00 93.19 82 THR A N 1
ATOM 647 C CA . THR A 1 82 ? 12.017 3.005 -13.473 1.00 93.19 82 THR A CA 1
ATOM 648 C C . THR A 1 82 ? 11.360 4.050 -14.376 1.00 93.19 82 THR A C 1
ATOM 650 O O . THR A 1 82 ? 11.877 4.308 -15.460 1.00 93.19 82 THR A O 1
ATOM 653 N N . LEU A 1 83 ? 10.302 4.720 -13.913 1.00 94.19 83 LEU A N 1
ATOM 654 C CA . LEU A 1 83 ? 9.619 5.787 -14.648 1.00 94.19 83 LEU A CA 1
ATOM 655 C C . LEU A 1 83 ? 10.533 6.988 -14.914 1.00 94.19 83 LEU A C 1
ATOM 657 O O . LEU A 1 83 ? 10.610 7.468 -16.046 1.00 94.19 83 LEU A O 1
ATOM 661 N N . ALA A 1 84 ? 11.286 7.438 -13.908 1.00 93.94 84 ALA A N 1
ATOM 662 C CA . ALA A 1 84 ? 12.244 8.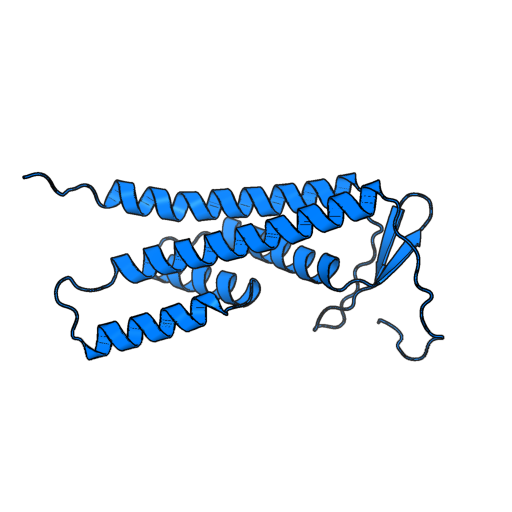530 -14.057 1.00 93.94 84 ALA A CA 1
ATOM 663 C C . ALA A 1 84 ? 13.311 8.213 -15.116 1.00 93.94 84 ALA A C 1
ATOM 665 O O . ALA A 1 84 ? 13.645 9.060 -15.945 1.00 93.94 84 ALA A O 1
ATOM 666 N N . ARG A 1 85 ? 13.808 6.970 -15.147 1.00 90.69 85 ARG A N 1
ATOM 667 C CA . ARG A 1 85 ? 14.777 6.515 -16.157 1.00 90.69 85 ARG A CA 1
ATOM 668 C C . ARG A 1 85 ? 14.214 6.465 -17.574 1.00 90.69 85 ARG A C 1
ATOM 670 O O . ARG A 1 85 ? 14.997 6.547 -18.516 1.00 90.69 85 ARG A O 1
ATOM 677 N N . GLU A 1 86 ? 12.903 6.317 -17.728 1.00 88.56 86 GLU A N 1
ATOM 678 C CA . GLU A 1 86 ? 12.219 6.388 -19.024 1.00 88.56 86 GLU A CA 1
ATOM 679 C C . GLU A 1 86 ? 11.817 7.818 -19.416 1.00 88.56 86 GLU A C 1
ATOM 681 O O . GLU A 1 86 ? 11.233 8.015 -20.478 1.00 88.56 86 GLU A O 1
ATOM 686 N N . GLY A 1 87 ? 12.110 8.825 -18.583 1.00 90.69 87 GLY A N 1
ATOM 687 C CA . GLY A 1 87 ? 11.639 10.195 -18.806 1.00 90.69 87 GLY A CA 1
ATOM 688 C C . GLY A 1 87 ? 10.126 10.347 -18.611 1.00 90.69 87 GLY A C 1
ATOM 689 O O . GLY A 1 87 ? 9.525 11.263 -19.162 1.00 90.69 87 GLY A O 1
ATOM 690 N N . ARG A 1 88 ? 9.509 9.442 -17.840 1.00 91.38 88 ARG A N 1
ATOM 691 C CA . ARG A 1 88 ? 8.062 9.354 -17.583 1.00 91.38 88 ARG A CA 1
ATOM 692 C C . ARG A 1 88 ? 7.732 9.512 -16.098 1.00 91.38 88 ARG A C 1
ATOM 694 O O . ARG A 1 88 ? 6.797 8.884 -15.610 1.00 91.38 88 ARG A O 1
ATOM 701 N N . ALA A 1 89 ? 8.537 10.281 -15.364 1.00 94.25 89 ALA A N 1
ATOM 702 C CA . ALA A 1 89 ? 8.286 10.549 -13.951 1.00 94.25 89 ALA A CA 1
ATOM 703 C C . ALA A 1 89 ? 6.853 11.070 -13.747 1.00 94.25 89 ALA A C 1
ATOM 705 O O . ALA A 1 89 ? 6.414 11.969 -14.464 1.00 94.25 89 ALA A O 1
ATOM 706 N N . ASP A 1 90 ? 6.151 10.515 -12.760 1.00 96.56 90 ASP A N 1
ATOM 707 C CA . ASP A 1 90 ? 4.790 10.909 -12.381 1.00 96.56 90 ASP A CA 1
ATOM 708 C C . ASP A 1 90 ? 4.762 11.188 -10.868 1.00 96.56 90 ASP A C 1
ATOM 710 O O . ASP A 1 90 ? 4.419 10.307 -10.075 1.00 96.56 90 ASP A O 1
ATOM 714 N N . PRO A 1 91 ? 5.173 12.397 -10.437 1.00 97.06 91 PRO A N 1
ATOM 715 C CA . PRO A 1 91 ? 5.251 12.735 -9.018 1.00 97.06 91 PRO A CA 1
ATOM 716 C C . PRO A 1 91 ? 3.904 12.639 -8.293 1.00 97.06 91 PRO A C 1
ATOM 718 O O . PRO A 1 91 ? 3.870 12.324 -7.107 1.00 97.06 91 PRO A O 1
ATOM 721 N N . GLU A 1 92 ? 2.795 12.885 -8.995 1.00 97.75 92 GLU A N 1
ATOM 722 C CA . GLU A 1 92 ? 1.452 12.814 -8.418 1.00 97.75 92 GLU A CA 1
ATOM 723 C C . GLU A 1 92 ? 1.047 11.368 -8.120 1.00 97.75 92 GLU A C 1
ATOM 725 O O . GLU A 1 92 ? 0.477 11.088 -7.065 1.00 97.75 92 GLU A O 1
ATOM 730 N N . LEU A 1 93 ? 1.353 10.432 -9.026 1.00 97.81 93 LEU A N 1
ATOM 731 C CA . LEU A 1 93 ? 1.139 9.007 -8.774 1.00 97.81 93 LEU A CA 1
ATOM 732 C C . LEU A 1 93 ? 1.990 8.529 -7.600 1.00 97.81 93 LEU A C 1
ATOM 734 O O . LEU A 1 93 ? 1.477 7.825 -6.732 1.00 97.81 93 LEU A O 1
ATOM 738 N N . ILE A 1 94 ? 3.270 8.907 -7.560 1.00 98.31 94 ILE A N 1
ATOM 739 C CA . ILE A 1 94 ? 4.168 8.491 -6.478 1.00 98.31 94 ILE A CA 1
ATOM 740 C C . ILE A 1 94 ? 3.696 9.042 -5.128 1.00 98.31 94 ILE A C 1
ATOM 742 O O . ILE A 1 94 ? 3.639 8.282 -4.163 1.00 98.31 94 ILE A O 1
ATOM 746 N N . ALA A 1 95 ? 3.255 10.302 -5.066 1.00 98.25 95 ALA A N 1
ATOM 747 C CA . ALA A 1 95 ? 2.689 10.878 -3.848 1.00 98.25 95 ALA A CA 1
ATOM 748 C C . ALA A 1 95 ? 1.438 10.119 -3.365 1.00 98.25 95 ALA A C 1
ATOM 750 O O . ALA A 1 95 ? 1.351 9.767 -2.188 1.00 98.25 95 ALA A O 1
ATOM 751 N N . GLN A 1 96 ? 0.503 9.793 -4.268 1.00 98.38 96 GLN A N 1
ATOM 752 C CA . GLN A 1 96 ? -0.689 9.007 -3.922 1.00 98.38 96 GLN A CA 1
ATOM 753 C C . GLN A 1 96 ? -0.321 7.591 -3.449 1.00 98.38 96 GLN A C 1
ATOM 755 O O . GLN A 1 96 ? -0.898 7.076 -2.494 1.00 98.38 96 GLN A O 1
ATOM 760 N N . LEU A 1 97 ? 0.658 6.945 -4.087 1.00 98.56 97 LEU A N 1
ATOM 761 C CA . LEU A 1 97 ? 1.142 5.627 -3.674 1.00 98.56 97 LEU A CA 1
ATOM 762 C C . LEU A 1 97 ? 1.802 5.660 -2.286 1.00 98.56 97 LEU A C 1
ATOM 764 O O . LEU A 1 97 ? 1.607 4.737 -1.492 1.00 98.56 97 LEU A O 1
ATOM 768 N N . ASP A 1 98 ? 2.557 6.712 -1.974 1.00 97.88 98 ASP A N 1
ATOM 769 C CA . ASP A 1 98 ? 3.154 6.910 -0.651 1.00 97.88 98 ASP A CA 1
ATOM 770 C C . ASP A 1 98 ? 2.103 7.149 0.440 1.00 97.88 98 ASP A C 1
ATOM 772 O O . ASP A 1 98 ? 2.255 6.664 1.571 1.00 97.88 98 ASP A O 1
ATOM 776 N N . GLU A 1 99 ? 1.009 7.826 0.100 1.00 97.44 99 GLU A N 1
ATOM 777 C CA . GLU A 1 99 ? -0.150 7.946 0.978 1.00 97.44 99 GLU A CA 1
ATOM 778 C C . GLU A 1 99 ? -0.801 6.574 1.219 1.00 97.44 99 GLU A C 1
ATOM 780 O O . GLU A 1 99 ? -0.946 6.150 2.369 1.00 97.44 99 GLU A O 1
ATOM 785 N N . VAL A 1 100 ? -1.080 5.806 0.158 1.00 98.25 100 VAL A N 1
ATOM 786 C CA . VAL A 1 100 ? -1.628 4.440 0.267 1.00 98.25 100 VAL A CA 1
ATOM 787 C C . VAL A 1 100 ? -0.721 3.527 1.097 1.00 98.25 100 VAL A C 1
ATOM 789 O O . VAL A 1 100 ? -1.207 2.756 1.924 1.00 98.25 100 VAL A O 1
ATOM 792 N N . LYS A 1 101 ? 0.604 3.626 0.941 1.00 96.50 101 LYS A N 1
ATOM 793 C CA . LYS A 1 101 ? 1.582 2.899 1.769 1.00 96.50 101 LYS A CA 1
ATOM 794 C C . LYS A 1 101 ? 1.427 3.231 3.252 1.00 96.50 101 LYS A C 1
ATOM 796 O O . LYS A 1 101 ? 1.510 2.332 4.092 1.00 96.50 101 LYS A O 1
ATOM 801 N N . SER A 1 102 ? 1.217 4.504 3.575 1.00 95.19 102 SER A N 1
ATOM 802 C CA . SER A 1 102 ? 1.040 4.962 4.955 1.00 95.19 102 SER A CA 1
ATOM 803 C C . SER A 1 102 ? -0.249 4.400 5.554 1.00 95.19 102 SER A C 1
ATOM 805 O O . SER A 1 102 ? -0.217 3.848 6.656 1.00 95.19 102 SER A O 1
ATOM 807 N N . TRP A 1 103 ? -1.340 4.414 4.785 1.00 96.94 103 TRP A N 1
ATOM 808 C CA . TRP A 1 103 ? -2.598 3.783 5.177 1.00 96.94 103 TRP A CA 1
ATOM 809 C C . TRP A 1 103 ? -2.478 2.269 5.344 1.00 96.94 103 TRP A C 1
ATOM 811 O O . TRP A 1 103 ? -2.932 1.737 6.353 1.00 96.94 103 TRP A O 1
ATOM 821 N N . ARG A 1 104 ? -1.802 1.567 4.428 1.00 96.69 104 ARG A N 1
ATOM 822 C CA . ARG A 1 104 ? -1.551 0.123 4.556 1.00 96.69 104 ARG A CA 1
ATOM 823 C C . ARG A 1 104 ? -0.837 -0.200 5.859 1.00 96.69 104 ARG A C 1
ATOM 825 O O . ARG A 1 104 ? -1.242 -1.116 6.569 1.00 96.69 104 ARG A O 1
ATOM 832 N N . ASN A 1 105 ? 0.218 0.544 6.181 1.00 94.31 105 ASN A N 1
ATOM 833 C CA . ASN A 1 105 ? 0.965 0.325 7.416 1.00 94.31 105 ASN A CA 1
ATOM 834 C C . ASN A 1 105 ? 0.087 0.543 8.653 1.00 94.31 105 ASN A C 1
ATOM 836 O O . ASN A 1 105 ? 0.138 -0.270 9.571 1.00 94.31 105 ASN A O 1
ATOM 840 N N . LEU A 1 106 ? -0.738 1.594 8.657 1.00 94.94 106 LEU A N 1
ATOM 841 C CA . LEU A 1 106 ? -1.683 1.852 9.739 1.00 94.94 106 LEU A CA 1
ATOM 842 C C . LEU A 1 106 ? -2.692 0.702 9.876 1.00 94.94 106 LEU A C 1
ATOM 844 O O . LEU A 1 106 ? -2.777 0.087 10.934 1.00 94.94 106 LEU A O 1
ATOM 848 N N . LEU A 1 107 ? -3.421 0.368 8.808 1.00 96.06 107 LEU A N 1
ATOM 849 C CA . LEU A 1 107 ? -4.527 -0.593 8.867 1.00 96.06 107 LEU A CA 1
ATOM 850 C C . LEU A 1 107 ? -4.071 -2.032 9.148 1.00 96.06 107 LEU A C 1
ATOM 852 O O . LEU A 1 107 ? -4.795 -2.777 9.803 1.00 96.06 107 LEU A O 1
ATOM 856 N N . CYS A 1 108 ? -2.878 -2.430 8.694 1.00 95.00 108 CYS A N 1
ATOM 857 C CA . CYS A 1 108 ? -2.354 -3.778 8.931 1.00 95.00 108 CYS A CA 1
ATOM 858 C C . CYS A 1 108 ? -1.732 -3.975 10.322 1.00 95.00 108 CYS A C 1
ATOM 860 O O . CYS A 1 108 ? -1.539 -5.120 10.730 1.00 95.00 108 CYS A O 1
ATOM 862 N N . HIS A 1 109 ? -1.363 -2.899 11.026 1.00 92.38 109 HIS A N 1
ATOM 863 C CA . HIS A 1 109 ? -0.559 -2.998 12.252 1.00 92.38 109 HIS A CA 1
ATOM 864 C C . HIS A 1 109 ? -1.136 -2.259 13.461 1.00 92.38 109 HIS A C 1
ATOM 866 O O . HIS A 1 109 ? -0.628 -2.442 14.568 1.00 92.38 109 HIS A O 1
ATOM 872 N N . ALA A 1 110 ? -2.161 -1.427 13.285 1.00 92.00 110 ALA A N 1
ATOM 873 C CA . ALA A 1 110 ? -2.761 -0.699 14.391 1.00 92.00 110 ALA A CA 1
ATOM 874 C C . ALA A 1 110 ? -3.436 -1.628 15.405 1.00 92.00 110 ALA A C 1
ATOM 876 O O . ALA A 1 110 ? -4.124 -2.588 15.055 1.00 92.00 110 ALA A O 1
ATOM 877 N N . ASN A 1 111 ? -3.300 -1.265 16.678 1.00 91.06 111 ASN A N 1
ATOM 878 C CA . ASN A 1 111 ? -4.202 -1.722 17.724 1.00 91.06 111 ASN A CA 1
AT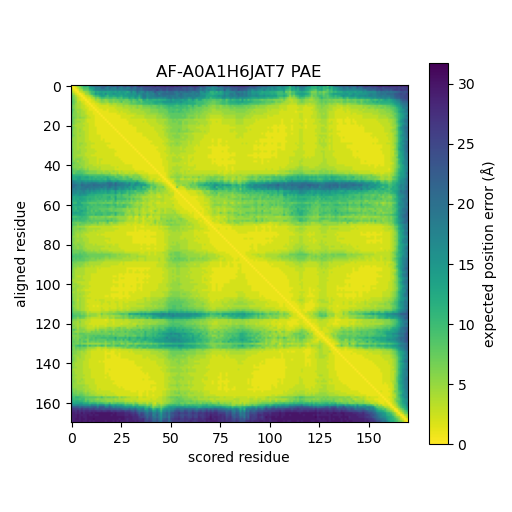OM 879 C C . ASN A 1 111 ? -5.417 -0.787 17.764 1.00 91.06 111 ASN A C 1
ATOM 881 O O . ASN A 1 111 ? -5.257 0.417 17.948 1.00 91.06 111 ASN A O 1
ATOM 885 N N . TRP A 1 112 ? -6.621 -1.322 17.606 1.00 93.38 112 TRP A N 1
ATOM 886 C CA . TRP A 1 112 ? -7.838 -0.521 17.521 1.00 93.38 112 TRP A CA 1
ATOM 887 C C . TRP A 1 112 ? -8.484 -0.337 18.890 1.00 93.38 112 TRP A C 1
ATOM 889 O O . TRP A 1 112 ? -8.669 -1.299 19.635 1.00 93.38 112 TRP A O 1
ATOM 899 N N . GLN A 1 113 ? -8.825 0.907 19.220 1.00 92.69 113 GLN A N 1
ATOM 900 C CA . GLN A 1 113 ? -9.441 1.274 20.492 1.00 92.69 113 GLN A CA 1
ATOM 901 C C . GLN A 1 113 ? -10.761 2.017 20.244 1.00 92.69 113 GLN A C 1
ATOM 903 O O . GLN A 1 113 ? -10.810 2.892 19.375 1.00 92.69 113 GLN A O 1
ATOM 908 N N . PRO A 1 114 ? -11.839 1.694 20.974 1.00 93.06 114 PRO A N 1
ATOM 909 C CA . PRO A 1 114 ? -13.123 2.358 20.786 1.00 93.06 114 PRO A CA 1
ATOM 910 C C . PRO A 1 114 ? -13.046 3.832 21.207 1.00 93.06 114 PRO A C 1
ATOM 912 O O . PRO A 1 114 ? -12.532 4.152 22.280 1.00 93.06 114 PRO A O 1
ATOM 915 N N . GLN A 1 115 ? -13.603 4.735 20.394 1.00 90.56 115 GLN A N 1
ATOM 916 C CA . GLN A 1 115 ? -13.685 6.167 20.691 1.00 90.56 115 GLN A CA 1
ATOM 917 C C . GLN A 1 115 ? -15.041 6.737 20.248 1.00 90.56 115 GLN A C 1
ATOM 919 O O . GLN A 1 115 ? -15.214 7.256 19.145 1.00 90.56 115 GLN A O 1
ATOM 924 N N . GLY A 1 116 ? -16.037 6.646 21.133 1.00 86.56 116 GLY A N 1
ATOM 925 C CA . GLY A 1 116 ? -17.409 7.034 20.802 1.00 86.56 116 GLY A CA 1
ATOM 926 C C . GLY A 1 116 ? -17.991 6.113 19.728 1.00 86.56 116 GLY A C 1
ATOM 927 O O . GLY A 1 116 ? -18.049 4.903 19.924 1.00 86.56 116 GLY A O 1
ATOM 928 N N . THR A 1 117 ? -18.432 6.684 18.606 1.00 83.81 117 THR A N 1
ATOM 929 C CA . THR A 1 117 ? -18.945 5.939 17.441 1.00 83.81 117 THR A CA 1
ATOM 930 C C . THR A 1 117 ? -17.861 5.564 16.427 1.00 83.81 117 THR A C 1
ATOM 932 O O . THR A 1 117 ? -18.144 4.806 15.503 1.00 83.81 117 THR A O 1
ATOM 935 N N . ALA A 1 118 ? -16.645 6.093 16.584 1.00 89.69 118 ALA A N 1
ATOM 936 C CA . ALA A 1 118 ? -15.491 5.828 15.731 1.00 89.69 118 ALA A CA 1
ATOM 937 C C . ALA A 1 118 ? -14.435 5.012 16.495 1.00 89.69 118 ALA A C 1
ATOM 939 O O . ALA A 1 118 ? -14.602 4.685 17.675 1.00 89.69 118 ALA A O 1
ATOM 940 N N . TRP A 1 119 ? -13.353 4.649 15.811 1.00 95.19 119 TRP A N 1
ATOM 941 C CA . TRP A 1 119 ? -12.300 3.805 16.363 1.00 95.19 119 TRP A CA 1
ATOM 942 C C . TRP A 1 119 ? -10.930 4.422 16.138 1.00 95.19 119 TRP A C 1
ATOM 944 O O . TRP A 1 119 ? -10.557 4.737 15.014 1.00 95.19 119 TRP A O 1
ATOM 954 N N . GLN A 1 120 ? -10.167 4.571 17.213 1.00 93.69 120 GLN A N 1
ATOM 955 C CA . GLN A 1 120 ? -8.813 5.099 17.174 1.00 93.69 120 GLN A CA 1
ATOM 956 C C . GLN A 1 120 ? -7.831 3.971 16.836 1.00 93.69 120 GLN A C 1
ATOM 958 O O . GLN A 1 120 ? -7.649 3.064 17.657 1.00 93.69 120 GLN A O 1
ATOM 963 N N . PRO A 1 121 ? -7.151 4.006 15.678 1.00 93.50 121 PRO A N 1
ATOM 964 C CA . PRO A 1 121 ? -6.003 3.153 15.449 1.00 93.50 121 PRO A CA 1
ATOM 965 C C . PRO A 1 121 ? -4.809 3.697 16.241 1.00 93.50 121 PRO A C 1
ATOM 967 O O . PRO A 1 121 ? -4.409 4.855 16.112 1.00 93.50 121 PRO A O 1
ATOM 970 N N . VAL A 1 122 ? -4.218 2.842 17.066 1.00 89.44 122 VAL A N 1
ATOM 971 C CA . VAL A 1 122 ? -2.991 3.126 17.806 1.00 89.44 122 VAL A CA 1
ATOM 972 C C . VAL A 1 122 ? -1.841 2.428 17.095 1.00 89.44 122 VAL A C 1
ATOM 974 O O . VAL A 1 122 ? -1.706 1.205 17.136 1.00 89.44 122 VAL A O 1
ATOM 977 N N . PHE A 1 123 ? -1.006 3.225 16.437 1.00 87.50 123 PHE A N 1
ATOM 978 C CA . PHE A 1 123 ? 0.167 2.771 15.702 1.00 87.50 123 PHE A CA 1
ATOM 979 C C . PHE A 1 123 ? 1.254 3.842 15.789 1.00 87.50 123 PHE A C 1
ATOM 981 O O . PHE A 1 123 ? 0.982 5.023 15.571 1.00 87.50 123 PHE A O 1
ATOM 988 N N . ALA A 1 124 ? 2.479 3.426 16.105 1.00 84.25 124 ALA A N 1
ATOM 989 C CA . ALA A 1 124 ? 3.663 4.244 15.886 1.00 84.25 124 ALA A CA 1
ATOM 990 C C . ALA A 1 124 ? 4.351 3.746 14.622 1.00 84.25 124 ALA A C 1
ATOM 992 O O . ALA A 1 124 ? 4.685 2.563 14.524 1.00 84.25 124 ALA A O 1
ATOM 993 N N . ASN A 1 125 ? 4.594 4.643 13.672 1.00 81.06 125 ASN A N 1
ATOM 994 C CA . ASN A 1 125 ? 5.422 4.285 12.531 1.00 81.06 125 ASN A CA 1
ATOM 995 C C . ASN A 1 125 ? 6.902 4.158 12.946 1.00 81.06 125 ASN A C 1
ATOM 997 O O . ASN A 1 125 ? 7.288 4.424 14.086 1.00 81.06 125 ASN A O 1
ATOM 1001 N N . THR A 1 126 ? 7.765 3.780 12.003 1.00 78.12 126 THR A N 1
ATOM 1002 C CA . THR A 1 126 ? 9.208 3.608 12.254 1.00 78.12 126 THR A CA 1
ATOM 1003 C C . THR A 1 126 ? 9.926 4.895 12.674 1.00 78.12 126 THR A C 1
ATOM 1005 O O . THR A 1 126 ? 11.028 4.820 13.211 1.00 78.12 126 THR A O 1
ATOM 1008 N N . LYS A 1 127 ? 9.312 6.067 12.469 1.00 78.94 127 LYS A N 1
ATOM 1009 C CA . LYS A 1 127 ? 9.800 7.376 12.929 1.00 78.94 127 LYS A CA 1
ATOM 1010 C C . LYS A 1 127 ? 9.245 7.771 14.305 1.00 78.94 127 LYS A C 1
ATOM 1012 O O . LYS A 1 127 ? 9.587 8.832 14.815 1.00 78.94 127 LYS A O 1
ATOM 1017 N N . GLY A 1 128 ? 8.400 6.937 14.911 1.00 75.62 128 GLY A N 1
ATOM 1018 C CA . GLY A 1 128 ? 7.734 7.219 16.183 1.00 75.62 128 GLY A CA 1
ATOM 1019 C C . GLY A 1 128 ? 6.557 8.194 16.074 1.00 75.62 128 GLY A C 1
ATOM 1020 O O . GLY A 1 128 ? 6.039 8.630 17.106 1.00 75.62 128 GLY A O 1
ATOM 1021 N N . GLU A 1 129 ? 6.130 8.533 14.855 1.00 77.38 129 GLU A N 1
ATOM 1022 C CA . GLU A 1 129 ? 4.952 9.365 14.609 1.00 77.38 129 GLU A CA 1
ATOM 1023 C C . GLU A 1 129 ? 3.693 8.544 14.889 1.00 77.38 129 GLU A C 1
ATOM 1025 O O . GLU A 1 129 ? 3.631 7.350 14.579 1.00 77.38 129 GLU A O 1
ATOM 1030 N N . VAL A 1 130 ? 2.703 9.191 15.501 1.00 80.50 130 VAL A N 1
ATOM 1031 C CA . VAL A 1 130 ? 1.455 8.561 15.936 1.00 80.50 130 VAL A CA 1
ATOM 1032 C C . VAL A 1 130 ? 0.308 9.151 15.136 1.00 80.50 130 VAL A C 1
ATOM 1034 O O . VAL A 1 130 ? 0.244 10.364 14.948 1.00 80.50 130 VAL A O 1
ATOM 1037 N N . PHE A 1 131 ? -0.586 8.285 14.675 1.00 85.38 131 PHE A N 1
ATOM 1038 C CA . PHE A 1 131 ? -1.846 8.707 14.082 1.00 85.38 131 PHE A CA 1
ATOM 1039 C C . PHE A 1 131 ? -2.827 9.123 15.185 1.00 85.38 131 PHE A C 1
ATOM 1041 O O . PHE A 1 131 ? -3.017 8.368 16.135 1.00 85.38 131 PHE A O 1
ATOM 1048 N N . ASP A 1 132 ? -3.434 10.305 15.062 1.00 83.56 132 ASP A N 1
ATOM 1049 C CA . ASP A 1 132 ? -4.209 10.953 16.139 1.00 83.56 132 ASP A CA 1
ATOM 1050 C C . ASP A 1 132 ? -5.661 11.268 15.738 1.00 83.56 132 ASP A C 1
ATOM 1052 O O . ASP A 1 132 ? -6.278 12.208 16.232 1.00 83.56 132 ASP A O 1
ATOM 1056 N N . ALA A 1 133 ? -6.210 10.512 14.786 1.00 89.62 133 ALA A N 1
ATOM 1057 C CA . ALA A 1 133 ? -7.612 10.624 14.397 1.00 89.62 133 ALA A CA 1
ATOM 1058 C C . ALA A 1 133 ? -8.343 9.292 14.579 1.00 89.62 133 ALA A C 1
ATOM 1060 O O . ALA A 1 133 ? -7.766 8.226 14.368 1.00 89.62 133 ALA A O 1
ATOM 1061 N N . ALA A 1 134 ? -9.623 9.356 14.939 1.00 94.12 134 ALA A N 1
ATOM 1062 C CA . ALA A 1 134 ? -10.505 8.199 14.890 1.00 94.12 134 ALA A CA 1
ATOM 1063 C C . ALA A 1 134 ? -10.971 7.962 13.449 1.00 94.12 134 ALA A C 1
ATOM 1065 O O . ALA A 1 134 ? -11.135 8.918 12.694 1.00 94.12 134 ALA A O 1
ATOM 1066 N N . LEU A 1 135 ? -11.196 6.700 13.095 1.00 95.88 135 LEU A N 1
ATOM 1067 C CA . LEU A 1 135 ? -11.701 6.281 11.791 1.00 95.88 135 LEU A CA 1
ATOM 1068 C C . LEU A 1 135 ? -13.015 5.518 11.947 1.00 95.88 135 LEU A C 1
ATOM 1070 O O . LEU A 1 135 ? -13.209 4.766 12.911 1.00 95.88 135 LEU A O 1
ATOM 1074 N N . ASP A 1 136 ? -13.898 5.685 10.974 1.00 95.81 136 ASP A N 1
ATOM 1075 C CA . ASP A 1 136 ? -15.110 4.897 10.811 1.00 95.81 136 ASP A CA 1
ATOM 1076 C C . ASP A 1 136 ? -15.112 4.093 9.495 1.00 95.81 136 ASP A C 1
ATOM 1078 O O . ASP A 1 136 ? -14.159 4.095 8.717 1.00 95.81 136 ASP A O 1
ATOM 1082 N N . ALA A 1 137 ? -16.173 3.317 9.263 1.00 95.81 137 ALA A N 1
ATOM 1083 C CA . ALA A 1 137 ? -16.283 2.480 8.068 1.00 95.81 137 ALA A CA 1
ATOM 1084 C C . ALA A 1 137 ? -16.240 3.291 6.744 1.00 95.81 137 ALA A C 1
ATOM 1086 O O . ALA A 1 137 ? -15.534 2.866 5.822 1.00 95.81 137 ALA A O 1
ATOM 1087 N N . PRO A 1 138 ? -16.947 4.433 6.610 1.00 96.38 138 PRO A N 1
ATOM 1088 C CA . PRO A 1 138 ? -16.757 5.369 5.499 1.00 96.38 138 PRO A CA 1
ATOM 1089 C C . PRO A 1 138 ? -15.306 5.806 5.259 1.00 96.38 138 PRO A C 1
ATOM 1091 O O . PRO A 1 138 ? -14.874 5.807 4.104 1.00 96.38 138 PRO A O 1
ATOM 1094 N N . ASP A 1 139 ? -14.540 6.116 6.306 1.00 96.94 139 ASP A N 1
ATOM 1095 C CA . ASP A 1 139 ? -13.134 6.506 6.149 1.00 96.94 139 ASP A CA 1
ATOM 1096 C C . ASP A 1 139 ? -12.297 5.368 5.543 1.00 96.94 139 ASP A C 1
ATOM 1098 O O . ASP A 1 139 ? -11.544 5.560 4.583 1.00 96.94 139 ASP A O 1
ATOM 1102 N N . ILE A 1 140 ? -12.475 4.140 6.044 1.00 98.06 140 ILE A N 1
ATOM 1103 C CA . ILE A 1 140 ? -11.773 2.958 5.517 1.00 98.06 140 ILE A CA 1
ATOM 1104 C C . ILE A 1 140 ? -12.161 2.676 4.062 1.00 98.06 140 ILE A C 1
ATOM 1106 O O . ILE A 1 140 ? -11.317 2.300 3.240 1.00 98.06 140 ILE A O 1
ATOM 1110 N N . ARG A 1 141 ? -13.427 2.907 3.709 1.00 98.38 141 ARG A N 1
ATOM 1111 C CA . ARG A 1 141 ? -13.899 2.804 2.329 1.00 98.38 141 ARG A CA 1
ATOM 1112 C C . ARG A 1 141 ? -13.186 3.791 1.404 1.00 98.38 141 ARG A C 1
ATOM 1114 O O . ARG A 1 141 ? -12.790 3.392 0.309 1.00 98.38 141 ARG A O 1
ATOM 1121 N N . ALA A 1 142 ? -12.990 5.036 1.833 1.00 98.38 142 ALA A N 1
ATOM 1122 C CA . ALA A 1 142 ? -12.265 6.033 1.046 1.00 98.38 142 ALA A CA 1
ATOM 1123 C C . ALA A 1 142 ? -10.798 5.620 0.820 1.00 98.38 142 ALA A C 1
ATOM 1125 O O . ALA A 1 142 ? -10.288 5.711 -0.299 1.00 98.38 142 ALA A O 1
ATOM 1126 N N . ILE A 1 143 ? -10.140 5.064 1.845 1.00 98.44 143 ILE A N 1
ATOM 1127 C CA . ILE A 1 143 ? -8.777 4.513 1.738 1.00 98.44 143 ILE A CA 1
ATOM 1128 C C . ILE A 1 143 ? -8.720 3.371 0.710 1.00 98.44 143 ILE A C 1
ATOM 1130 O O . ILE A 1 143 ? -7.829 3.330 -0.146 1.00 98.44 143 ILE A O 1
ATOM 1134 N N . ARG A 1 144 ? -9.685 2.446 0.758 1.00 98.56 144 ARG A N 1
ATOM 1135 C CA . ARG A 1 144 ? -9.820 1.363 -0.229 1.00 98.56 144 ARG A CA 1
ATOM 1136 C C . ARG A 1 144 ? -9.972 1.918 -1.645 1.00 98.56 144 ARG A C 1
ATOM 1138 O O . ARG A 1 144 ? -9.324 1.435 -2.572 1.00 98.56 144 ARG A O 1
ATOM 1145 N N . GLU A 1 145 ? -10.832 2.913 -1.833 1.00 98.69 145 GLU A N 1
ATOM 1146 C CA . GLU A 1 145 ? -11.074 3.531 -3.140 1.00 98.69 145 GLU A CA 1
ATOM 1147 C C . GLU A 1 145 ? -9.819 4.205 -3.698 1.00 98.69 145 GLU A C 1
ATOM 1149 O O . GLU A 1 145 ? -9.499 3.991 -4.869 1.00 98.69 145 GLU A O 1
ATOM 1154 N N . MET A 1 146 ? -9.056 4.907 -2.855 1.00 98.69 146 MET A N 1
ATOM 1155 C CA . MET A 1 146 ? -7.749 5.465 -3.214 1.00 98.69 146 MET A CA 1
ATOM 1156 C C . MET A 1 146 ? -6.764 4.375 -3.655 1.00 98.69 146 MET A C 1
ATOM 1158 O O . MET A 1 146 ? -6.106 4.520 -4.685 1.00 98.69 146 MET A O 1
ATOM 1162 N N . SER A 1 147 ? -6.688 3.261 -2.917 1.00 98.69 147 SER A N 1
ATOM 1163 C CA . SER A 1 147 ? -5.820 2.129 -3.264 1.00 98.69 147 SER A CA 1
ATOM 1164 C C . SER A 1 147 ? -6.194 1.502 -4.611 1.00 98.69 147 SER A C 1
ATOM 1166 O O . SER A 1 147 ? -5.307 1.180 -5.406 1.00 98.69 147 SER A O 1
ATOM 1168 N N . LEU A 1 148 ? -7.491 1.341 -4.887 1.00 98.75 148 LEU A N 1
ATOM 1169 C CA . LEU A 1 148 ? -7.975 0.813 -6.164 1.00 98.75 148 LEU A CA 1
ATOM 1170 C C . LEU A 1 148 ? -7.765 1.802 -7.314 1.00 98.75 148 LEU A C 1
ATOM 1172 O O . LEU A 1 148 ? -7.452 1.383 -8.426 1.00 98.75 148 LEU A O 1
ATOM 1176 N N . ASP A 1 149 ? -7.915 3.103 -7.074 1.00 98.69 149 ASP A N 1
ATOM 1177 C CA . ASP A 1 149 ? -7.569 4.122 -8.063 1.00 98.69 149 ASP A CA 1
ATOM 1178 C C . ASP A 1 149 ? -6.072 4.091 -8.403 1.00 98.69 149 ASP A C 1
ATOM 1180 O O . ASP A 1 149 ? -5.719 4.007 -9.581 1.00 98.69 149 ASP A O 1
ATOM 1184 N N . SER A 1 150 ? -5.193 4.022 -7.398 1.00 98.56 150 SER A N 1
ATOM 1185 C CA . SER A 1 150 ? -3.753 3.839 -7.613 1.00 98.56 150 SER A CA 1
ATOM 1186 C C . SER A 1 150 ? -3.458 2.601 -8.458 1.00 98.56 150 SER A C 1
ATOM 1188 O O . SER A 1 150 ? -2.658 2.673 -9.389 1.00 98.56 150 SER A O 1
ATOM 1190 N N . ALA A 1 151 ? -4.134 1.478 -8.194 1.00 98.50 151 ALA A N 1
ATOM 1191 C CA . ALA A 1 151 ? -3.957 0.252 -8.970 1.00 98.50 151 ALA A CA 1
ATOM 1192 C C . ALA A 1 151 ? -4.367 0.446 -10.440 1.00 98.50 151 ALA A C 1
ATOM 1194 O O . ALA A 1 151 ? -3.633 0.039 -11.340 1.00 98.50 151 ALA A O 1
ATOM 1195 N N . ARG A 1 152 ? -5.482 1.143 -10.703 1.00 98.50 152 ARG A N 1
ATOM 1196 C CA . ARG A 1 152 ? -5.911 1.493 -12.070 1.00 98.50 152 ARG A CA 1
ATOM 1197 C C . ARG A 1 152 ? -4.925 2.432 -12.761 1.00 98.50 152 ARG A C 1
ATOM 1199 O O . ARG A 1 152 ? -4.637 2.239 -13.939 1.00 98.50 152 ARG A O 1
ATOM 1206 N N . ARG A 1 153 ? -4.396 3.439 -12.055 1.00 97.88 153 ARG A N 1
ATOM 1207 C CA . ARG A 1 153 ? -3.360 4.347 -12.584 1.00 97.88 153 ARG A CA 1
ATOM 1208 C C . ARG A 1 153 ? -2.108 3.573 -12.994 1.00 97.88 153 ARG A C 1
ATOM 1210 O O . ARG A 1 153 ? -1.601 3.787 -14.089 1.00 97.88 153 ARG A O 1
ATOM 1217 N N . VAL A 1 154 ? -1.657 2.644 -12.150 1.00 97.62 154 VAL A N 1
ATOM 1218 C CA . VAL A 1 154 ? -0.528 1.751 -12.449 1.00 97.62 154 VAL A CA 1
ATOM 1219 C C . VAL A 1 154 ? -0.845 0.838 -13.639 1.00 97.62 154 VAL A C 1
ATOM 1221 O O . VAL A 1 154 ? -0.004 0.679 -14.519 1.00 97.62 154 VAL A O 1
ATOM 1224 N N . GLY A 1 155 ? -2.064 0.297 -13.727 1.00 96.44 155 GLY A N 1
ATOM 1225 C CA . GLY A 1 155 ? -2.515 -0.514 -14.864 1.00 96.44 155 GLY A CA 1
ATOM 1226 C C . GLY A 1 155 ? -2.417 0.214 -16.208 1.00 96.44 155 GLY A C 1
ATOM 1227 O O . GLY A 1 155 ? -1.896 -0.347 -17.169 1.00 96.44 155 GLY A O 1
ATOM 1228 N N . ARG A 1 156 ? -2.782 1.502 -16.258 1.00 95.56 156 ARG A N 1
ATOM 1229 C CA . ARG A 1 156 ? -2.651 2.327 -17.475 1.00 95.56 156 ARG A CA 1
ATOM 1230 C C . ARG A 1 156 ? -1.210 2.475 -17.970 1.00 95.56 156 ARG A C 1
ATOM 1232 O O . ARG A 1 156 ? -0.992 2.708 -19.155 1.00 95.56 156 ARG A O 1
ATOM 1239 N N . ILE A 1 157 ? -0.213 2.331 -17.091 1.00 93.31 157 ILE A N 1
ATOM 1240 C CA . ILE A 1 157 ? 1.197 2.308 -17.506 1.00 93.31 157 ILE A CA 1
ATOM 1241 C C . ILE A 1 157 ? 1.462 1.078 -18.375 1.00 93.31 157 ILE A C 1
ATOM 1243 O O . ILE A 1 157 ? 2.169 1.206 -19.369 1.00 93.31 157 ILE A O 1
ATOM 1247 N N . ILE A 1 158 ? 0.895 -0.078 -18.014 1.00 89.75 158 ILE A N 1
ATOM 1248 C CA . ILE A 1 158 ? 1.028 -1.338 -18.757 1.00 89.75 158 ILE A CA 1
ATOM 1249 C C . ILE A 1 158 ? 0.350 -1.204 -20.122 1.00 89.75 158 ILE A C 1
ATOM 1251 O O . ILE A 1 158 ? 0.994 -1.427 -21.140 1.00 89.75 158 ILE A O 1
ATOM 1255 N N . GLU A 1 159 ? -0.906 -0.755 -20.144 1.00 89.50 159 GLU A N 1
ATOM 1256 C CA . GLU A 1 159 ? -1.691 -0.577 -21.376 1.00 89.50 159 GLU A CA 1
ATOM 1257 C C . GLU A 1 159 ? -0.983 0.357 -22.373 1.00 89.50 159 GLU A C 1
ATOM 1259 O O . GLU A 1 159 ? -0.805 0.022 -23.542 1.00 89.50 159 GLU A O 1
ATOM 1264 N N . ALA A 1 160 ? -0.457 1.490 -21.894 1.00 87.75 160 ALA A N 1
ATOM 1265 C CA . ALA A 1 160 ? 0.278 2.435 -22.734 1.00 87.75 160 ALA A CA 1
ATOM 1266 C C . ALA A 1 160 ? 1.578 1.854 -23.328 1.00 87.75 160 ALA A C 1
ATOM 1268 O O . ALA A 1 160 ? 2.075 2.352 -24.343 1.00 87.75 160 ALA A O 1
ATOM 1269 N N . LEU A 1 161 ? 2.172 0.832 -22.700 1.00 83.56 161 LEU A N 1
ATOM 1270 C CA . LEU A 1 161 ? 3.347 0.156 -23.253 1.00 83.56 161 LEU A CA 1
ATOM 1271 C C . LEU A 1 161 ? 2.975 -0.756 -24.423 1.00 83.56 161 LEU A C 1
ATOM 1273 O O . LEU A 1 161 ? 3.756 -0.811 -25.377 1.00 83.56 161 LEU A O 1
ATOM 1277 N N . ASP A 1 162 ? 1.817 -1.416 -24.354 1.00 75.00 162 ASP A N 1
ATOM 1278 C CA . ASP A 1 162 ? 1.313 -2.322 -25.390 1.00 75.00 162 ASP A CA 1
ATOM 1279 C C . ASP A 1 162 ? 0.854 -1.541 -26.635 1.00 75.00 162 ASP A C 1
ATOM 1281 O O . ASP A 1 162 ? 1.229 -1.887 -27.759 1.00 75.00 162 ASP A O 1
ATOM 1285 N N . ASP A 1 163 ? 0.166 -0.410 -26.449 1.00 65.69 163 ASP A N 1
ATOM 1286 C CA . ASP A 1 163 ? -0.273 0.459 -27.554 1.00 65.69 163 ASP A CA 1
ATOM 1287 C C . ASP A 1 163 ? 0.906 1.098 -28.309 1.00 65.69 163 ASP A C 1
ATOM 1289 O O . ASP A 1 163 ? 0.874 1.266 -29.528 1.00 65.69 163 ASP A O 1
ATOM 1293 N N . GLY A 1 164 ? 2.000 1.402 -27.604 1.00 55.66 164 GLY A N 1
ATOM 1294 C CA . GLY A 1 164 ? 3.243 1.895 -28.205 1.00 55.66 164 GLY A CA 1
ATOM 1295 C C . GLY A 1 164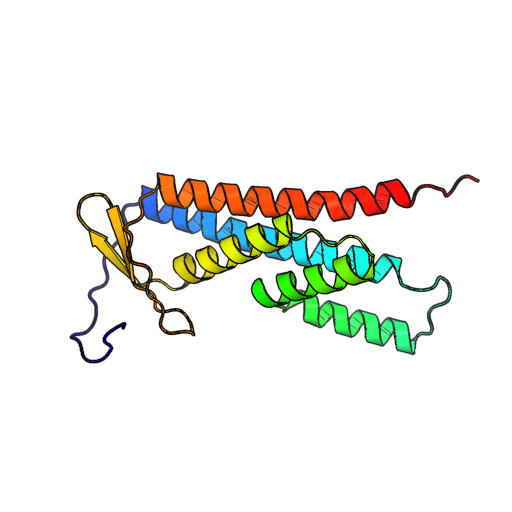 ? 4.142 0.805 -28.807 1.00 55.66 164 GLY A C 1
ATOM 1296 O O . GLY A 1 164 ? 5.261 1.125 -29.216 1.00 55.66 164 GLY A O 1
ATOM 1297 N N . GLY A 1 165 ? 3.710 -0.463 -28.790 1.00 48.47 165 GLY A N 1
ATOM 1298 C CA . GLY A 1 165 ? 4.459 -1.641 -29.246 1.00 48.47 165 GLY A CA 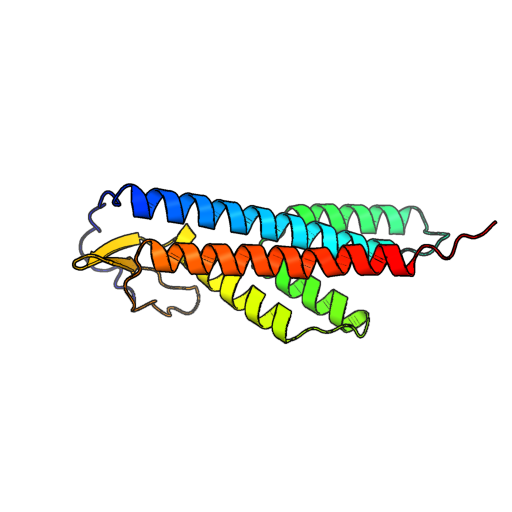1
ATOM 1299 C C . GLY A 1 165 ? 3.907 -2.317 -30.508 1.00 48.47 165 GLY A C 1
ATOM 1300 O O . GLY A 1 165 ? 4.623 -3.105 -31.128 1.00 48.47 165 GLY A O 1
ATOM 1301 N N . ASN A 1 166 ? 2.692 -1.978 -30.953 1.00 41.69 166 ASN A N 1
ATOM 1302 C CA . ASN A 1 166 ? 2.047 -2.587 -32.127 1.00 41.69 166 ASN A CA 1
ATOM 1303 C C . ASN A 1 166 ? 2.376 -1.883 -33.456 1.00 41.69 166 ASN A C 1
ATOM 1305 O O . ASN A 1 166 ? 1.521 -1.670 -34.310 1.00 41.69 166 ASN A O 1
ATOM 1309 N N . GLY A 1 167 ? 3.661 -1.582 -33.650 1.00 35.19 167 GLY A N 1
ATOM 1310 C CA . GLY A 1 167 ? 4.254 -1.259 -34.949 1.00 35.19 167 GLY A CA 1
ATOM 1311 C C . GLY A 1 167 ? 4.838 -2.481 -35.668 1.00 35.19 167 GLY A C 1
ATOM 1312 O O . GLY A 1 167 ? 5.755 -2.317 -36.465 1.00 35.19 167 GLY A O 1
ATOM 1313 N N . TRP A 1 168 ? 4.362 -3.695 -35.377 1.00 38.38 168 TRP A N 1
ATOM 1314 C CA . TRP A 1 168 ? 4.664 -4.876 -36.190 1.00 38.38 168 TRP A CA 1
ATOM 1315 C C . TRP A 1 168 ? 3.581 -5.022 -37.265 1.00 38.38 168 TRP A C 1
ATOM 1317 O O . TRP A 1 168 ? 2.627 -5.781 -37.105 1.00 38.38 168 TRP A O 1
ATOM 1327 N N . MET A 1 169 ? 3.714 -4.230 -38.333 1.00 34.62 169 MET A N 1
ATOM 1328 C CA . MET A 1 169 ? 3.104 -4.522 -39.632 1.00 34.62 169 MET A CA 1
ATOM 1329 C C . MET A 1 169 ? 4.108 -5.311 -40.479 1.00 34.62 169 MET A C 1
ATOM 1331 O O . MET A 1 169 ? 5.220 -4.830 -40.678 1.00 34.62 169 MET A O 1
ATOM 1335 N N . GLU A 1 170 ? 3.626 -6.465 -40.955 1.00 34.56 170 GLU A N 1
ATOM 1336 C CA . GLU A 1 170 ? 4.054 -7.277 -42.116 1.00 34.56 170 GLU A CA 1
ATOM 1337 C C . GLU A 1 170 ? 5.469 -7.884 -42.143 1.00 34.56 170 GLU A C 1
ATOM 1339 O O . GLU A 1 170 ? 6.479 -7.162 -42.277 1.00 34.56 170 GLU A O 1
#

Organism: NCBI:txid65735

Secondary structure (DSSP, 8-state):
---SSSPPPPP-PPPHHHHHHHHHHHHHHHHHHHHHHHHHHHHHHHTS-SS--HHHHHHHHHHHHHHHH--HHHHHHHHHHHHHHTT---HHHHHHHHHHHHHHHHHHHPEEEEETTEEEEE-B-TT--B----B-HHHHHHHHHHHHHHHHHHHHHHHHHHHTT-----